Protein AF-F2F9F7-F1 (afdb_monomer)

InterPro domains:
  IPR025090 Protein of unknown function DUF4017 [PF13209] (1-60)

Solvent-accessible surface area (backbone atoms only — not comparable to full-atom values): 3384 Å² total; per-residue (Å²): 111,76,78,56,48,57,25,52,50,54,29,52,51,44,38,53,51,38,57,70,49,87,54,59,89,98,45,67,42,72,70,52,28,50,54,54,18,46,68,56,22,53,58,51,29,52,51,40,41,52,52,49,51,51,54,53,57,62,74,75,108

Structure (mmCIF, N/CA/C/O backbone):
data_AF-F2F9F7-F1
#
_entry.id   AF-F2F9F7-F1
#
loop_
_atom_site.group_PDB
_atom_site.id
_atom_site.type_symbol
_atom_site.label_atom_id
_atom_site.label_alt_id
_atom_site.label_comp_id
_atom_site.label_asym_id
_atom_site.label_entity_id
_atom_site.label_seq_id
_atom_site.pdbx_PDB_ins_code
_atom_site.Cartn_x
_atom_site.Cartn_y
_atom_site.Cartn_z
_atom_site.occupancy
_atom_site.B_iso_or_equiv
_atom_site.auth_seq_id
_atom_site.auth_comp_id
_atom_site.auth_asym_id
_atom_site.auth_atom_id
_atom_site.pdbx_PDB_model_num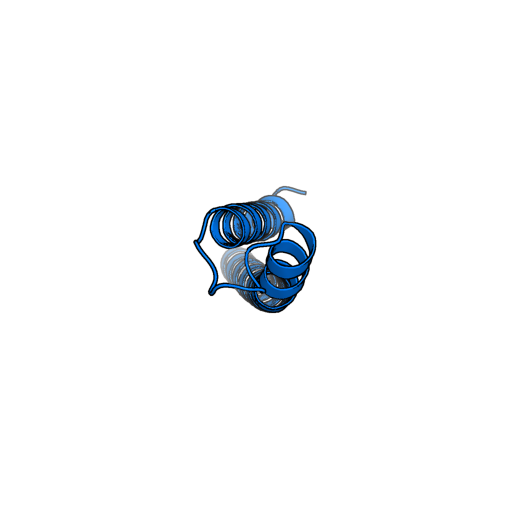
ATOM 1 N N . MET A 1 1 ? -14.307 12.990 10.192 1.00 55.97 1 MET A N 1
ATOM 2 C CA . MET A 1 1 ? -13.134 12.786 9.308 1.00 55.97 1 MET A CA 1
ATOM 3 C C . MET A 1 1 ? -12.052 11.885 9.917 1.00 55.97 1 MET A C 1
ATOM 5 O O . MET A 1 1 ? -11.576 11.008 9.214 1.00 55.97 1 MET A O 1
ATOM 9 N N . LYS A 1 2 ? -11.712 12.005 11.217 1.00 64.31 2 LYS A N 1
ATOM 10 C CA . LYS A 1 2 ? -10.659 11.187 11.873 1.00 64.31 2 LYS A CA 1
ATOM 11 C C . LYS A 1 2 ? -10.795 9.656 11.698 1.00 64.31 2 LYS A C 1
ATOM 13 O O . LYS A 1 2 ? -9.785 8.975 11.621 1.00 64.31 2 LYS A O 1
ATOM 18 N N . LYS A 1 3 ? -12.022 9.126 11.567 1.00 70.50 3 LYS A N 1
ATOM 19 C CA . LYS A 1 3 ? -12.298 7.682 11.385 1.00 70.50 3 LYS A CA 1
ATOM 20 C C . LYS A 1 3 ? -11.789 7.116 10.047 1.00 70.50 3 LYS A C 1
ATOM 22 O O . LYS A 1 3 ? -11.413 5.959 9.985 1.00 70.50 3 LYS A O 1
ATOM 27 N N . ILE A 1 4 ? -11.757 7.937 8.992 1.00 78.50 4 ILE A N 1
ATOM 28 C CA . ILE A 1 4 ? -11.308 7.534 7.643 1.00 78.50 4 ILE A CA 1
ATOM 29 C C . ILE A 1 4 ? -9.807 7.826 7.456 1.00 78.50 4 ILE A C 1
ATOM 31 O O . ILE A 1 4 ? -9.147 7.221 6.618 1.00 78.50 4 ILE A O 1
ATOM 35 N N . MET A 1 5 ? -9.244 8.703 8.293 1.00 87.19 5 MET A N 1
ATOM 36 C CA . MET A 1 5 ? -7.834 9.091 8.244 1.00 87.19 5 MET A CA 1
ATOM 37 C C . MET A 1 5 ? -6.891 7.902 8.469 1.00 87.19 5 MET A C 1
ATOM 39 O O . MET A 1 5 ? -5.903 7.774 7.758 1.00 87.19 5 MET A O 1
ATOM 43 N N . VAL A 1 6 ? -7.212 7.015 9.420 1.00 87.25 6 VAL A N 1
ATOM 44 C CA . VAL A 1 6 ? -6.375 5.842 9.725 1.00 87.25 6 VAL A CA 1
ATOM 45 C C . VAL A 1 6 ? -6.357 4.836 8.558 1.00 87.25 6 VAL A C 1
ATOM 47 O O . VAL A 1 6 ? -5.262 4.519 8.099 1.00 87.25 6 VAL A O 1
ATOM 50 N N . PRO A 1 7 ? -7.503 4.390 7.999 1.00 89.69 7 PRO A N 1
ATOM 51 C CA . PRO A 1 7 ? -7.512 3.536 6.807 1.00 89.69 7 PRO A CA 1
ATOM 52 C C . PRO A 1 7 ? -6.775 4.132 5.599 1.00 89.69 7 PRO A C 1
ATOM 54 O O . PRO A 1 7 ? -6.034 3.420 4.925 1.00 89.69 7 PRO A O 1
ATOM 57 N N . LEU A 1 8 ? -6.932 5.436 5.344 1.00 89.44 8 LEU A N 1
ATOM 58 C CA . LEU A 1 8 ? -6.247 6.112 4.236 1.00 89.44 8 LEU A CA 1
ATOM 59 C C . LEU A 1 8 ? -4.728 6.163 4.428 1.00 89.44 8 LEU A C 1
ATOM 61 O O . LEU A 1 8 ? -3.981 5.993 3.467 1.00 89.44 8 LEU A O 1
ATOM 65 N N . LEU A 1 9 ? -4.266 6.371 5.661 1.00 92.50 9 LEU A N 1
ATOM 66 C CA . LEU A 1 9 ?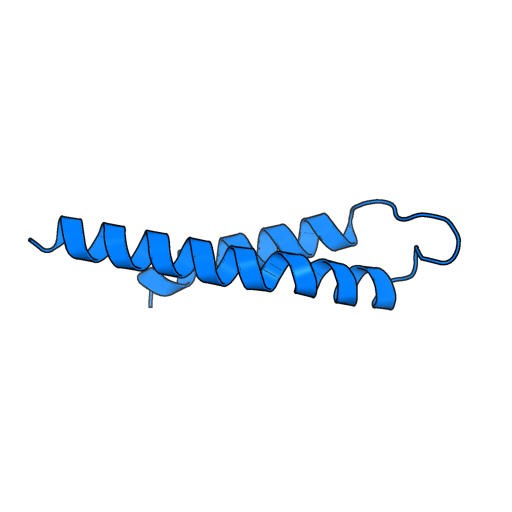 -2.841 6.389 5.974 1.00 92.50 9 LEU A CA 1
ATOM 67 C C . LEU A 1 9 ? -2.219 4.996 5.798 1.00 92.50 9 LEU A C 1
ATOM 69 O O . LEU A 1 9 ? -1.154 4.877 5.199 1.00 92.50 9 LEU A O 1
ATOM 73 N N . VAL A 1 10 ? -2.913 3.939 6.235 1.00 91.75 10 VAL A N 1
ATOM 74 C CA . VAL A 1 10 ? -2.490 2.545 6.003 1.00 91.75 10 VAL A CA 1
ATOM 75 C C . VAL A 1 10 ? -2.403 2.243 4.505 1.00 91.75 10 VAL A C 1
ATOM 77 O O . VAL A 1 10 ? -1.406 1.690 4.043 1.00 91.75 10 VAL A O 1
ATOM 80 N N . TYR A 1 11 ? -3.407 2.655 3.731 1.00 92.38 11 TYR A N 1
ATOM 81 C CA . TYR A 1 11 ? -3.415 2.502 2.277 1.00 92.38 11 TYR A CA 1
ATOM 82 C C . TYR A 1 11 ? -2.234 3.210 1.597 1.00 92.38 11 TYR A C 1
ATOM 84 O O . TYR A 1 11 ? -1.569 2.624 0.739 1.00 92.38 11 TYR A O 1
ATOM 92 N N . LEU A 1 12 ? -1.936 4.447 2.007 1.00 92.81 12 LEU A N 1
ATOM 93 C CA . LEU A 1 12 ? -0.818 5.217 1.465 1.00 92.81 12 LEU A CA 1
ATOM 94 C C . LEU A 1 12 ? 0.524 4.524 1.737 1.00 92.81 12 LEU A C 1
ATOM 96 O O . LEU A 1 12 ? 1.350 4.417 0.832 1.00 92.81 12 LEU A O 1
ATOM 100 N N . ILE A 1 13 ? 0.719 4.006 2.954 1.00 94.38 13 ILE A N 1
ATOM 101 C CA . ILE A 1 13 ? 1.930 3.261 3.323 1.00 94.38 13 ILE A CA 1
ATOM 102 C C . ILE A 1 13 ? 2.097 2.027 2.430 1.00 94.38 13 ILE A C 1
ATOM 104 O O . ILE A 1 13 ? 3.182 1.806 1.897 1.00 94.38 13 ILE A O 1
ATOM 108 N N . VAL A 1 14 ? 1.030 1.253 2.214 1.00 93.19 14 VAL A N 1
ATOM 109 C CA . VAL A 1 14 ? 1.077 0.056 1.355 1.00 93.19 14 VAL A CA 1
ATOM 110 C C . VAL A 1 14 ? 1.467 0.420 -0.079 1.00 93.19 14 VAL A C 1
ATOM 112 O O . VAL A 1 14 ? 2.302 -0.260 -0.673 1.00 93.19 14 VAL A O 1
ATOM 115 N N . CYS A 1 15 ? 0.931 1.520 -0.617 1.00 92.19 15 CYS A N 1
ATOM 116 C CA . CYS A 1 15 ? 1.297 1.999 -1.952 1.00 92.19 15 CYS A CA 1
ATOM 117 C C . CYS A 1 15 ? 2.782 2.385 -2.041 1.00 92.19 15 CYS A C 1
ATOM 119 O O . CYS A 1 15 ? 3.451 2.016 -3.005 1.00 92.19 15 CYS A O 1
ATOM 121 N N . ILE A 1 16 ? 3.310 3.092 -1.035 1.00 93.06 16 ILE A N 1
ATOM 122 C CA . ILE A 1 16 ? 4.728 3.484 -0.990 1.00 93.06 16 ILE A CA 1
ATOM 123 C C . ILE A 1 16 ? 5.622 2.240 -0.942 1.00 93.06 16 ILE A C 1
ATOM 125 O O . ILE A 1 16 ? 6.567 2.134 -1.725 1.00 93.06 16 ILE A O 1
ATOM 129 N N . ILE A 1 17 ? 5.292 1.272 -0.081 1.00 92.69 17 ILE A N 1
ATOM 130 C CA . ILE A 1 17 ? 6.038 0.013 0.035 1.00 92.69 17 ILE A CA 1
ATOM 131 C C . ILE A 1 17 ? 6.033 -0.734 -1.304 1.00 92.69 17 ILE A C 1
ATOM 133 O O . ILE A 1 17 ? 7.090 -1.146 -1.775 1.00 92.69 17 ILE A O 1
ATOM 137 N N . ALA A 1 18 ? 4.875 -0.860 -1.956 1.00 89.56 18 ALA A N 1
ATOM 138 C CA . ALA A 1 18 ? 4.756 -1.570 -3.229 1.00 89.56 18 ALA A CA 1
ATOM 139 C C . ALA A 1 18 ? 5.632 -0.967 -4.344 1.00 89.56 18 ALA A C 1
ATOM 141 O O . ALA A 1 18 ? 6.200 -1.705 -5.147 1.00 89.56 18 ALA A O 1
ATOM 142 N N . VAL A 1 19 ? 5.781 0.361 -4.384 1.00 89.69 19 VAL A N 1
ATOM 143 C CA . VAL A 1 19 ? 6.639 1.041 -5.370 1.00 89.69 19 VAL A CA 1
ATOM 144 C C . VAL A 1 19 ? 8.128 0.884 -5.042 1.00 89.69 19 VAL A C 1
ATOM 146 O O . VAL A 1 19 ? 8.951 0.759 -5.954 1.00 89.69 19 VAL A O 1
ATOM 149 N N . MET A 1 20 ? 8.479 0.877 -3.754 1.00 90.69 20 MET A N 1
ATOM 150 C CA . MET A 1 20 ? 9.863 0.730 -3.295 1.00 90.69 20 MET A CA 1
ATOM 151 C C . MET A 1 20 ? 10.407 -0.690 -3.462 1.00 90.69 20 MET A C 1
ATOM 153 O O . MET A 1 20 ? 11.615 -0.860 -3.622 1.00 90.69 20 MET A O 1
ATOM 157 N N . LEU A 1 21 ? 9.541 -1.706 -3.452 1.00 90.31 21 LEU A N 1
ATOM 158 C CA . LEU A 1 21 ? 9.975 -3.088 -3.618 1.00 90.31 21 LEU A CA 1
ATOM 159 C C . LEU A 1 21 ? 10.578 -3.330 -5.017 1.00 90.31 21 LEU A C 1
ATOM 161 O O . LEU A 1 21 ? 10.074 -2.816 -6.028 1.00 90.31 21 LEU A O 1
ATOM 165 N N . PRO A 1 22 ? 11.673 -4.106 -5.105 1.00 87.75 22 PRO A N 1
ATOM 166 C CA . PRO A 1 22 ? 12.184 -4.567 -6.385 1.00 87.75 22 PRO A CA 1
ATOM 167 C C . PRO A 1 22 ? 11.179 -5.536 -7.018 1.00 87.75 22 PRO A C 1
ATOM 169 O O . PRO A 1 22 ? 10.514 -6.307 -6.328 1.00 87.75 22 PRO A O 1
ATOM 172 N N . ALA A 1 23 ? 11.078 -5.491 -8.342 1.00 87.62 23 ALA A N 1
ATOM 173 C CA . ALA A 1 23 ? 10.306 -6.444 -9.127 1.00 87.62 23 ALA A CA 1
ATOM 174 C C . ALA A 1 23 ? 11.239 -7.147 -10.114 1.00 87.62 23 ALA A C 1
ATOM 176 O O . ALA A 1 23 ? 12.314 -6.632 -10.423 1.00 87.62 23 ALA A O 1
ATOM 177 N N . SER A 1 24 ? 10.816 -8.310 -10.599 1.00 88.81 24 SER A N 1
ATOM 178 C CA . SER A 1 24 ? 11.546 -9.106 -11.584 1.00 88.81 24 SER A CA 1
ATOM 179 C C . SER A 1 24 ? 11.857 -8.307 -12.856 1.00 88.81 24 SER A C 1
ATOM 181 O O . SER A 1 24 ? 11.153 -7.347 -13.196 1.00 88.81 24 SER A O 1
ATOM 183 N N . ASP A 1 25 ? 12.876 -8.738 -13.596 1.00 85.06 25 ASP A N 1
ATOM 184 C CA . ASP A 1 25 ? 13.236 -8.126 -14.876 1.00 85.06 25 ASP A CA 1
ATOM 185 C C . ASP A 1 25 ? 12.056 -8.150 -15.861 1.00 85.06 25 ASP A C 1
ATOM 187 O O . ASP A 1 25 ? 11.285 -9.107 -15.924 1.00 85.06 25 ASP A O 1
ATOM 191 N N . GLY A 1 26 ? 11.863 -7.040 -16.580 1.00 85.00 26 GLY A N 1
ATOM 192 C CA . GLY A 1 26 ? 10.690 -6.802 -17.436 1.00 85.00 26 GLY A CA 1
ATOM 193 C C . GLY A 1 26 ? 9.457 -6.253 -16.703 1.00 85.00 26 GLY A C 1
ATOM 194 O O . GLY A 1 26 ? 8.610 -5.615 -17.325 1.00 85.00 26 GLY A O 1
ATOM 195 N N . TYR A 1 27 ? 9.392 -6.399 -15.377 1.00 84.31 27 TYR A N 1
ATOM 196 C CA . TYR A 1 27 ? 8.299 -5.907 -14.529 1.00 84.31 27 TYR A CA 1
ATOM 197 C C . TYR A 1 27 ? 8.712 -4.745 -13.615 1.00 84.31 27 TYR A C 1
ATOM 199 O O . TYR A 1 27 ? 7.868 -4.103 -12.993 1.00 84.31 27 TYR A O 1
ATOM 207 N N . ASN A 1 28 ? 10.002 -4.415 -13.554 1.00 83.81 28 ASN A N 1
ATOM 208 C CA . ASN A 1 28 ? 10.540 -3.306 -12.765 1.00 83.81 28 ASN A CA 1
ATOM 209 C C . ASN A 1 28 ? 10.274 -1.920 -13.397 1.00 83.81 28 ASN A C 1
ATOM 211 O O . ASN A 1 28 ? 11.156 -1.068 -13.456 1.00 83.81 28 ASN A O 1
ATOM 215 N N . THR A 1 29 ? 9.053 -1.684 -13.881 1.00 90.25 29 THR A N 1
ATOM 216 C CA . THR A 1 29 ? 8.597 -0.380 -14.379 1.00 90.25 29 THR A CA 1
ATOM 217 C C . THR A 1 29 ? 7.675 0.278 -13.357 1.00 90.25 29 THR A C 1
ATOM 219 O O . THR A 1 29 ? 6.936 -0.398 -12.639 1.00 90.25 29 THR A O 1
ATOM 222 N N . ILE A 1 30 ? 7.684 1.612 -13.294 1.00 88.31 30 ILE A N 1
ATOM 223 C CA . ILE A 1 30 ? 6.838 2.366 -12.353 1.00 88.31 30 ILE A CA 1
ATOM 224 C C . ILE A 1 30 ? 5.355 2.028 -12.574 1.00 88.31 30 ILE A C 1
ATOM 226 O O . ILE A 1 30 ? 4.637 1.777 -11.613 1.00 88.31 30 ILE A O 1
ATOM 230 N N . GLY A 1 31 ? 4.908 1.952 -13.834 1.00 89.69 31 GLY A N 1
ATOM 231 C CA . GLY A 1 31 ? 3.519 1.629 -14.171 1.00 89.69 31 GLY A CA 1
ATOM 232 C C . GLY A 1 31 ? 3.082 0.249 -13.674 1.00 89.69 31 GLY A C 1
ATOM 233 O O . GLY A 1 31 ? 2.024 0.128 -13.058 1.00 89.69 31 GLY A O 1
ATOM 234 N N . TRP A 1 32 ? 3.915 -0.778 -13.868 1.00 90.12 32 TRP A N 1
ATOM 235 C CA . TRP A 1 32 ? 3.618 -2.124 -13.376 1.00 90.12 32 TRP A CA 1
ATOM 236 C C . TRP A 1 32 ? 3.550 -2.179 -11.848 1.00 90.12 32 TRP A C 1
ATOM 238 O O . TRP A 1 32 ? 2.609 -2.740 -11.284 1.00 90.12 32 TRP A O 1
ATOM 248 N N . LYS A 1 33 ? 4.506 -1.536 -11.168 1.00 89.62 33 LYS A N 1
ATOM 249 C CA . LYS A 1 33 ? 4.524 -1.465 -9.702 1.00 89.62 33 LYS A CA 1
ATOM 250 C C . LYS A 1 33 ? 3.311 -0.743 -9.135 1.00 89.62 33 LYS A C 1
ATOM 252 O O . LYS A 1 33 ? 2.764 -1.186 -8.130 1.00 89.62 33 LYS A O 1
ATOM 257 N N . LEU A 1 34 ? 2.868 0.336 -9.781 1.00 91.31 34 LEU A N 1
ATOM 258 C CA . LEU A 1 34 ? 1.651 1.040 -9.385 1.00 91.31 34 LEU A CA 1
ATOM 259 C C . LEU A 1 34 ? 0.427 0.135 -9.539 1.00 91.31 34 LEU A C 1
ATOM 261 O O . LEU A 1 34 ? -0.355 0.031 -8.601 1.00 91.31 34 LEU A O 1
ATOM 265 N N . LEU A 1 35 ? 0.289 -0.573 -10.662 1.00 92.75 35 LEU A N 1
ATOM 266 C CA . LEU A 1 35 ? -0.843 -1.471 -10.900 1.00 92.75 35 LEU A CA 1
ATOM 267 C C . LEU A 1 35 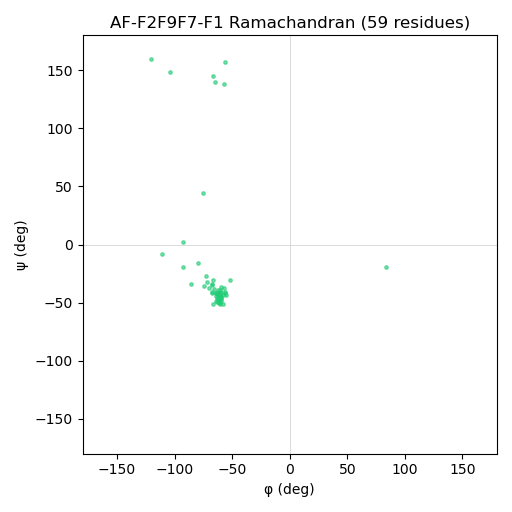? -0.908 -2.604 -9.866 1.00 92.75 35 LEU A C 1
ATOM 269 O O . LEU A 1 35 ? -1.943 -2.798 -9.228 1.00 92.75 35 LEU A O 1
ATOM 273 N N . ILE A 1 36 ? 0.205 -3.305 -9.641 1.00 91.94 36 ILE A N 1
ATOM 274 C CA . ILE A 1 36 ? 0.280 -4.366 -8.629 1.00 91.94 36 ILE A CA 1
ATOM 275 C C . ILE A 1 36 ? 0.077 -3.798 -7.220 1.00 91.94 36 ILE A C 1
ATOM 277 O O . ILE A 1 36 ? -0.672 -4.366 -6.425 1.00 91.94 36 ILE A O 1
ATOM 281 N N . GLY A 1 37 ? 0.676 -2.645 -6.917 1.00 92.81 37 GLY A N 1
ATOM 282 C CA . GLY A 1 37 ? 0.488 -1.957 -5.645 1.00 92.81 37 GLY A CA 1
ATOM 283 C C . GLY A 1 37 ? -0.981 -1.658 -5.354 1.00 92.81 37 GLY A C 1
ATOM 284 O O . GLY A 1 37 ? -1.434 -1.906 -4.240 1.00 92.81 37 GLY A O 1
ATOM 285 N N . GLN A 1 38 ? -1.751 -1.213 -6.352 1.00 93.06 38 GLN A N 1
ATOM 286 C CA . GLN A 1 38 ? -3.192 -0.976 -6.215 1.00 93.06 38 GLN A CA 1
ATOM 287 C C . GLN A 1 38 ? -3.976 -2.265 -5.924 1.00 93.06 38 GLN A C 1
ATOM 289 O O . GLN A 1 38 ? -4.840 -2.258 -5.046 1.00 93.06 38 GLN A O 1
ATOM 294 N N . ILE A 1 39 ? -3.645 -3.378 -6.593 1.00 95.44 39 ILE A N 1
ATOM 295 C CA . ILE A 1 39 ? -4.295 -4.687 -6.376 1.00 95.44 39 ILE A CA 1
ATOM 296 C C . ILE A 1 39 ? -4.181 -5.132 -4.914 1.00 95.44 39 ILE A C 1
ATOM 298 O O . ILE A 1 39 ? -5.137 -5.685 -4.380 1.00 95.44 39 ILE A O 1
ATOM 302 N N . TYR A 1 40 ? -3.055 -4.859 -4.248 1.00 90.88 40 TYR A N 1
ATOM 303 C CA . TYR A 1 40 ? -2.888 -5.161 -2.822 1.00 90.88 40 TYR A CA 1
ATOM 304 C C . TYR A 1 40 ? -3.424 -4.059 -1.900 1.00 90.88 40 TYR A C 1
ATOM 306 O O . TYR A 1 40 ? -3.962 -4.354 -0.830 1.00 90.88 40 TYR A O 1
ATOM 314 N N . ALA A 1 41 ? 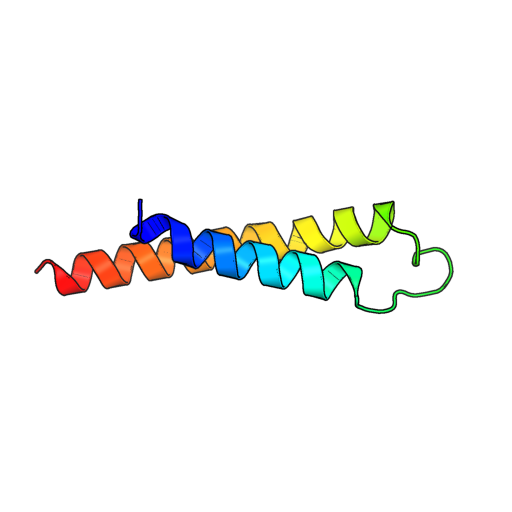-3.320 -2.792 -2.299 1.00 91.06 41 ALA A N 1
ATOM 315 C CA . ALA A 1 41 ? -3.724 -1.667 -1.466 1.00 91.06 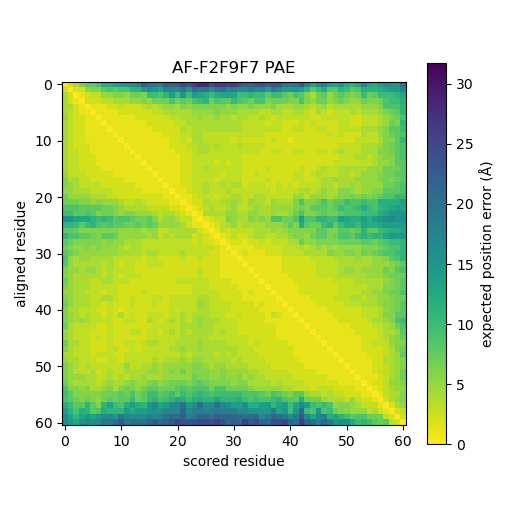41 ALA A CA 1
ATOM 316 C C . ALA A 1 41 ? -5.252 -1.575 -1.298 1.00 91.06 41 ALA A C 1
ATOM 318 O O . ALA A 1 41 ? -5.718 -1.293 -0.193 1.00 91.06 41 ALA A O 1
ATOM 319 N N . PHE A 1 42 ? -6.048 -1.874 -2.334 1.00 93.19 42 PHE A N 1
ATOM 320 C CA . PHE A 1 42 ? -7.516 -1.863 -2.239 1.00 93.19 42 PHE A CA 1
ATOM 321 C C . PHE A 1 42 ? -8.070 -2.857 -1.196 1.00 93.19 42 PHE A C 1
ATOM 323 O O . PHE A 1 42 ? -8.824 -2.424 -0.320 1.00 93.19 42 PHE A O 1
ATOM 330 N N . PRO A 1 43 ? -7.692 -4.152 -1.206 1.00 94.00 43 PR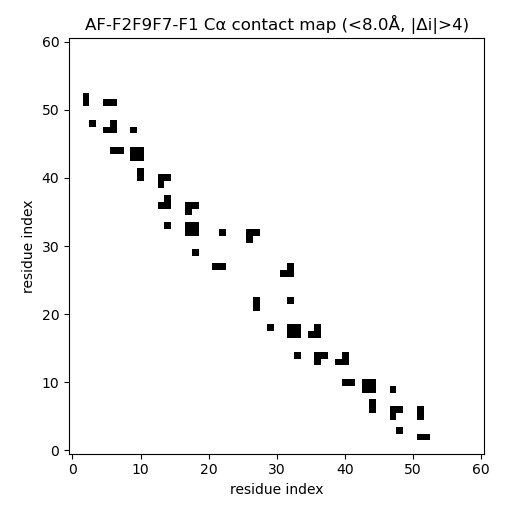O A N 1
ATOM 331 C CA . PRO A 1 43 ? -8.078 -5.096 -0.158 1.00 94.00 43 PRO A CA 1
ATOM 332 C C . PRO A 1 43 ? -7.680 -4.629 1.243 1.00 94.00 43 PRO A C 1
ATOM 334 O O . PRO A 1 43 ? -8.494 -4.687 2.166 1.00 94.00 43 PRO A O 1
ATOM 337 N N . VAL A 1 44 ? -6.458 -4.110 1.405 1.00 93.50 44 VAL A N 1
ATOM 338 C CA . VAL A 1 44 ? -5.980 -3.603 2.698 1.00 93.50 44 VAL A CA 1
ATOM 339 C C . VAL A 1 44 ? -6.817 -2.413 3.171 1.00 93.50 44 VAL A C 1
ATOM 341 O O . VAL A 1 44 ? -7.186 -2.365 4.344 1.00 93.50 44 VAL A O 1
ATOM 344 N N . LEU A 1 45 ? -7.176 -1.486 2.278 1.00 91.75 45 LEU A N 1
ATOM 345 C CA . LEU A 1 45 ? -8.045 -0.352 2.602 1.00 91.75 45 LEU A CA 1
ATOM 346 C C . LEU A 1 45 ? -9.425 -0.815 3.072 1.00 91.75 45 LEU A C 1
ATOM 348 O O . LEU A 1 45 ? -9.921 -0.308 4.079 1.00 91.75 45 LEU A O 1
ATOM 352 N N . ILE A 1 46 ? -10.029 -1.785 2.380 1.00 93.88 46 ILE A N 1
ATOM 353 C CA . ILE A 1 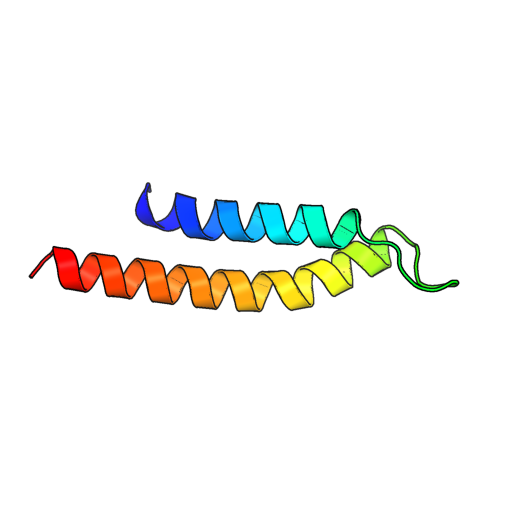46 ? -11.337 -2.341 2.752 1.00 93.88 46 ILE A CA 1
ATOM 354 C C . ILE A 1 46 ? -11.261 -2.979 4.143 1.00 93.88 46 ILE A C 1
ATOM 356 O O . ILE A 1 46 ? -12.086 -2.673 5.004 1.00 93.88 46 ILE A O 1
ATOM 360 N N . ILE A 1 47 ? -10.247 -3.810 4.399 1.00 94.62 47 ILE A N 1
ATOM 361 C CA . ILE A 1 47 ? -10.053 -4.464 5.700 1.00 94.62 47 ILE A CA 1
ATOM 362 C C . ILE A 1 47 ? -9.833 -3.421 6.803 1.00 94.62 47 ILE A C 1
ATOM 364 O O . ILE A 1 47 ? -10.513 -3.457 7.830 1.00 94.62 47 ILE A O 1
ATOM 368 N N . ALA A 1 48 ? -8.935 -2.457 6.593 1.00 91.00 48 ALA A N 1
ATOM 369 C CA . ALA A 1 48 ? -8.652 -1.400 7.561 1.00 91.00 48 ALA A CA 1
ATOM 370 C C . ALA A 1 48 ? -9.894 -0.544 7.854 1.00 91.00 48 ALA A C 1
ATOM 372 O O . ALA A 1 48 ? -10.146 -0.185 9.008 1.00 91.00 48 ALA A O 1
ATOM 373 N N . PHE A 1 49 ? -10.698 -0.252 6.829 1.00 92.12 49 PHE A N 1
ATOM 374 C CA . PHE A 1 49 ? -11.961 0.459 6.979 1.00 92.12 49 PHE A CA 1
ATOM 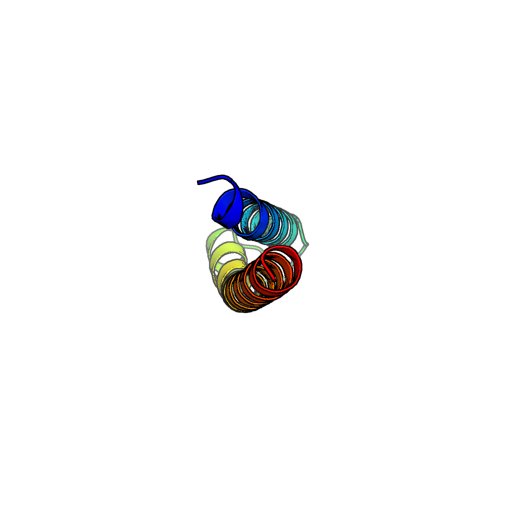375 C C . PHE A 1 49 ? -12.966 -0.341 7.812 1.00 92.12 49 PHE A C 1
ATOM 377 O O . PHE A 1 49 ? -13.522 0.204 8.765 1.00 92.12 49 PHE A O 1
ATOM 384 N N . LEU A 1 50 ? -13.158 -1.631 7.511 1.00 92.94 50 LEU A N 1
ATOM 385 C CA . LEU A 1 50 ? -14.054 -2.506 8.272 1.00 92.94 50 LEU A CA 1
ATOM 386 C C . LEU A 1 50 ? -13.626 -2.600 9.739 1.00 92.94 50 LEU A C 1
ATOM 388 O O . LEU A 1 50 ? -14.448 -2.390 10.629 1.00 92.94 50 LEU A O 1
ATOM 392 N N . ILE A 1 51 ? -12.341 -2.843 10.005 1.00 90.75 51 ILE A N 1
ATOM 393 C CA . ILE A 1 51 ? -11.793 -2.904 11.367 1.00 90.75 51 ILE A CA 1
ATOM 394 C C . ILE A 1 51 ? -12.058 -1.591 12.105 1.00 90.75 51 ILE A C 1
ATOM 396 O O . ILE A 1 51 ? -12.622 -1.603 13.201 1.00 90.75 51 ILE A O 1
ATOM 400 N N . SER A 1 52 ? -11.702 -0.455 11.497 1.00 88.38 52 SER A N 1
ATOM 401 C CA . SER A 1 52 ? -11.913 0.866 12.096 1.00 88.38 52 SER A CA 1
ATOM 402 C C . SER A 1 52 ? -13.395 1.129 12.383 1.00 88.38 52 SER A C 1
ATOM 404 O O . SER A 1 52 ? -13.745 1.625 13.457 1.00 88.38 52 SER A O 1
ATOM 406 N N . PHE A 1 53 ? -14.278 0.727 11.466 1.00 88.06 53 PHE A N 1
ATOM 407 C CA . PHE A 1 53 ? -15.723 0.839 11.623 1.00 88.06 53 PHE A CA 1
ATOM 408 C C . PHE A 1 53 ? -16.244 0.000 12.800 1.00 88.06 53 PHE A C 1
ATOM 410 O O . PHE A 1 53 ? -16.956 0.527 13.661 1.00 88.06 53 PHE A O 1
ATOM 417 N N . PHE A 1 54 ? -15.862 -1.277 12.890 1.00 87.88 54 PHE A N 1
ATOM 418 C CA . PHE A 1 54 ? -16.315 -2.171 13.961 1.00 87.88 54 PHE A CA 1
ATOM 419 C C . PHE A 1 54 ? -15.765 -1.781 15.340 1.00 87.88 54 PHE A C 1
ATOM 421 O O . PHE A 1 54 ? -16.522 -1.791 16.313 1.00 87.88 54 PHE A O 1
ATOM 428 N N . LEU A 1 55 ? -14.492 -1.383 15.439 1.00 85.62 55 LEU A N 1
ATOM 429 C CA . LEU A 1 55 ? -13.900 -0.882 16.688 1.00 85.62 55 LEU A CA 1
ATOM 430 C C . LEU A 1 55 ? -14.624 0.363 17.191 1.00 85.62 55 LEU A C 1
ATOM 432 O O . LEU A 1 55 ? -14.944 0.466 18.374 1.00 85.62 55 LEU A O 1
ATOM 436 N N . HIS A 1 56 ? -14.930 1.295 16.291 1.00 79.31 56 HIS A N 1
ATOM 437 C CA . HIS A 1 56 ? -15.637 2.505 16.677 1.00 79.31 56 HIS A CA 1
ATOM 438 C C . HIS A 1 56 ? -17.074 2.220 17.125 1.00 79.31 56 HIS A C 1
ATOM 440 O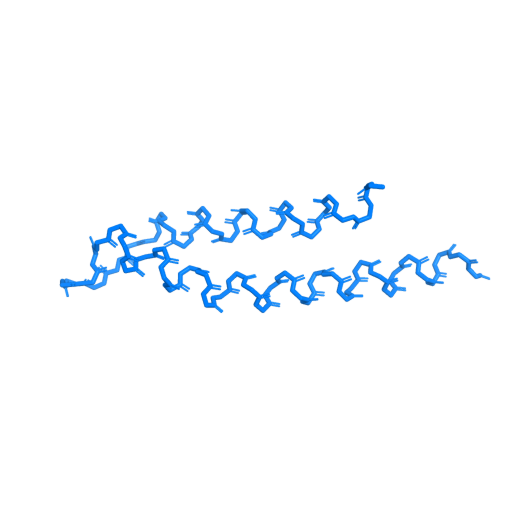 O . HIS A 1 56 ? -17.576 2.867 18.040 1.00 79.31 56 HIS A O 1
ATOM 446 N N . ARG A 1 57 ? -17.732 1.228 16.514 1.00 75.50 57 ARG A N 1
ATOM 447 C CA . ARG A 1 57 ? -19.074 0.798 16.918 1.00 75.50 57 ARG A CA 1
ATOM 448 C C . ARG A 1 57 ? -19.082 0.137 18.304 1.00 75.50 57 ARG A C 1
ATOM 450 O O . ARG A 1 57 ? -20.041 0.324 19.039 1.00 75.50 57 ARG A O 1
ATOM 457 N N . ARG A 1 58 ? -18.017 -0.586 18.671 1.00 69.75 58 ARG A N 1
ATOM 458 C CA . ARG A 1 58 ? -17.834 -1.210 19.999 1.00 69.75 58 ARG A CA 1
ATOM 459 C C . ARG A 1 58 ? -17.536 -0.200 21.108 1.00 69.75 58 ARG A C 1
ATOM 461 O O . ARG A 1 58 ? -17.931 -0.435 22.233 1.00 69.75 58 ARG A O 1
ATOM 468 N N . LEU A 1 59 ? -16.846 0.896 20.791 1.00 65.06 59 LEU A N 1
ATOM 469 C CA . LEU A 1 59 ? -16.524 1.970 21.745 1.00 65.06 59 LEU A CA 1
ATOM 470 C C . LEU A 1 59 ? -17.690 2.939 22.002 1.00 65.06 59 LEU A C 1
ATOM 472 O O . LEU A 1 59 ? -17.633 3.722 22.941 1.00 65.06 59 LEU A O 1
ATOM 476 N N . SER A 1 60 ? -18.711 2.933 21.142 1.00 57.88 60 SER A N 1
ATOM 477 C CA . SER A 1 60 ? -19.887 3.806 21.247 1.00 57.88 60 SER A CA 1
ATOM 478 C C . SER A 1 60 ? -21.053 3.168 22.017 1.00 57.88 60 SER A C 1
ATOM 480 O O . SER A 1 60 ? -22.127 3.770 22.066 1.00 57.88 60 SER A O 1
ATOM 482 N N . HIS A 1 61 ? -20.873 1.956 22.540 1.00 48.12 61 HIS A N 1
ATOM 483 C CA . HIS A 1 61 ? -21.901 1.146 23.186 1.00 48.12 61 HIS A CA 1
ATOM 484 C C . HIS A 1 61 ? -21.465 0.759 24.597 1.00 48.12 61 HIS A C 1
ATOM 486 O O . HIS A 1 61 ? -22.376 0.548 25.427 1.00 48.12 61 HIS A O 1
#

Secondary structure (DSSP, 8-state):
-HHHHHHHHHHHHHHHHHHHS---TTT-SHHHHHHHHHHHHHHHHHHHHHHHHHHHHHHT-

Organism: Solibacillus silvestris (strain StLB046) (NCBI:txid1002809)

Radius of gyration: 14.71 Å; Cα contacts (8 Å, |Δi|>4): 38; chains: 1; bounding box: 35×22×41 Å

Mean predicted aligned error: 4.92 Å

pLDDT: mean 86.57, std 10.05, range [48.12, 95.44]

Foldseek 3Di:
DVLLVQLVVQLVVLLVVLLPDADDPVQNDSVNSNVVSCVVSVVSSVVSSVVSVVVVVVVVD

Sequence (61 aa):
MKKIMVPLLVYLIVCIIAVMLPASDGYNTIGWKLLIGQIYAFPVLIIAFLISFFLHRRLSH